Protein AF-B6WT83-F1 (afdb_monomer)

Sequence (89 aa):
MSQLMTQEEERAEQARLDEAERLDWFEMMQSPAAERIWLQLLQELGAGRLMVTENDMRMRNIADQILNRMAQAVPDIYIRIVCKLQGIQ

Organism: NCBI:txid411464

Secondary structure (DSSP, 8-state):
-HHHHHHHHHHHHHHHHHHHHHHHHHHHHHSHHHHHHHHHHHHHTTTTS---SHHHHHHHHHHHHHHHHHHHH-HHHHHHHHHHHTT--

pLDDT: mean 85.77, std 8.97, range [51.59, 95.75]

Radius of gyration: 18.44 Å; Cα contacts (8 Å, |Δi|>4): 49; chains: 1; bounding box: 32×23×58 Å

Solvent-accessible surface area (backbone atoms only — not comparable to full-atom values): 4926 Å² total; per-residue (Å²): 123,70,70,62,54,53,53,52,50,52,49,52,51,48,53,50,51,55,49,50,52,52,49,52,53,52,57,51,56,68,34,73,65,44,47,52,51,51,50,50,51,31,42,74,32,36,56,84,53,88,73,86,48,73,65,44,49,56,33,33,54,50,37,52,52,52,49,54,51,34,45,73,75,40,48,74,53,35,52,54,50,52,33,53,66,72,71,50,132

Foldseek 3Di:
DPVVVVVVVVVVVVVVVVVVVLVVVQVVLPDPVVLVVLLVQLVVLPLLHDQDDPSNVVSNVVSVVVLVVCCVSPVVSSVVSVCVSVVHD

Mean predicted aligned error: 7.71 Å

Structure (mmCIF, N/CA/C/O backbone):
data_AF-B6WT83-F1
#
_entry.id   AF-B6WT83-F1
#
loop_
_atom_site.group_PDB
_atom_site.id
_atom_site.type_symbol
_atom_site.label_atom_id
_atom_site.label_alt_id
_atom_site.label_comp_id
_atom_site.label_asym_id
_atom_site.label_entity_id
_atom_site.label_seq_id
_atom_site.pdbx_PDB_ins_code
_atom_site.Cartn_x
_atom_site.Cartn_y
_atom_site.Cartn_z
_atom_site.occupancy
_atom_site.B_iso_or_equiv
_atom_site.auth_seq_id
_atom_site.auth_comp_id
_atom_site.auth_asym_id
_atom_site.auth_atom_id
_atom_site.pdbx_PDB_model_num
ATOM 1 N N . MET A 1 1 ? 7.967 3.671 -46.973 1.00 51.59 1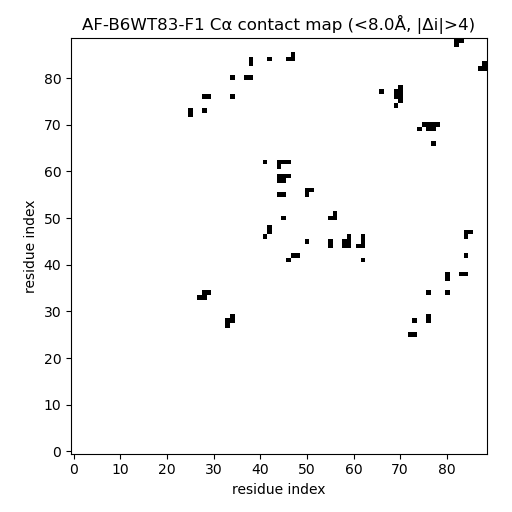 MET A N 1
ATOM 2 C CA . MET A 1 1 ? 8.461 2.733 -45.939 1.00 51.59 1 MET A CA 1
ATOM 3 C C . MET A 1 1 ? 9.203 3.417 -44.782 1.00 51.59 1 MET A C 1
ATOM 5 O O . MET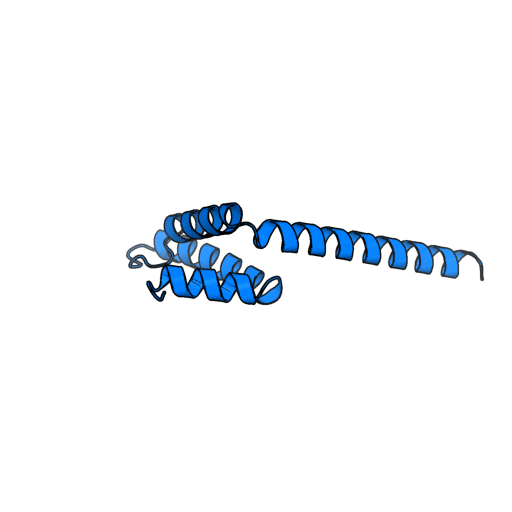 A 1 1 ? 9.402 2.762 -43.777 1.00 51.59 1 MET A O 1
ATOM 9 N N . SER A 1 2 ? 9.561 4.712 -44.859 1.00 62.34 2 SER A N 1
ATOM 10 C CA . SER A 1 2 ? 10.405 5.367 -43.837 1.00 62.34 2 SER A CA 1
ATOM 11 C C . SER A 1 2 ? 9.675 5.825 -42.566 1.00 62.34 2 SER A C 1
ATOM 13 O O . SER A 1 2 ? 10.215 5.663 -41.488 1.00 62.34 2 SER A O 1
ATOM 15 N N . GLN A 1 3 ? 8.460 6.378 -42.662 1.00 63.31 3 GLN A N 1
ATOM 16 C CA . GLN A 1 3 ? 7.757 6.937 -41.490 1.00 63.31 3 GLN A CA 1
ATOM 17 C C . GLN A 1 3 ? 7.135 5.873 -40.573 1.00 63.31 3 GLN A C 1
ATOM 19 O O . GLN A 1 3 ? 6.981 6.114 -39.382 1.00 63.31 3 GLN A O 1
ATOM 24 N N . LEU A 1 4 ? 6.783 4.702 -41.121 1.00 63.84 4 LEU A N 1
ATOM 25 C CA . LEU A 1 4 ? 6.201 3.610 -40.335 1.00 63.84 4 LEU A CA 1
ATOM 26 C C . LEU A 1 4 ? 7.245 2.979 -39.398 1.00 63.84 4 LEU A C 1
ATOM 28 O O . LEU A 1 4 ? 6.9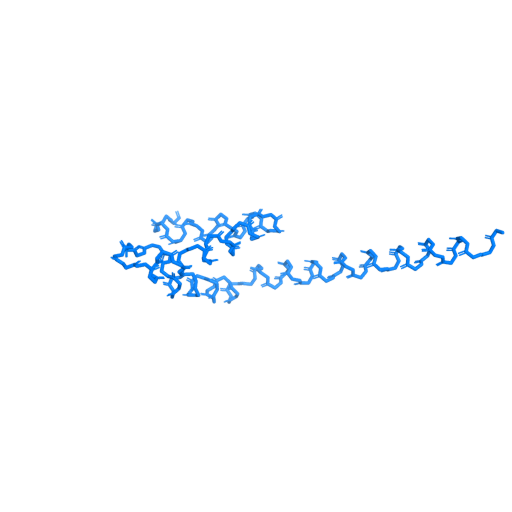29 2.735 -38.242 1.00 63.84 4 LEU A O 1
ATOM 32 N N . MET A 1 5 ? 8.490 2.798 -39.871 1.00 63.00 5 MET A N 1
ATOM 33 C CA . MET A 1 5 ? 9.587 2.299 -39.027 1.00 63.00 5 MET A CA 1
ATOM 34 C C . MET A 1 5 ? 9.927 3.274 -37.896 1.00 63.00 5 MET A C 1
ATOM 36 O O . MET A 1 5 ? 10.106 2.838 -36.769 1.00 63.00 5 MET A O 1
ATOM 40 N N . THR A 1 6 ? 9.908 4.588 -38.145 1.00 75.12 6 THR A N 1
ATOM 41 C CA . THR A 1 6 ? 10.168 5.590 -37.094 1.00 75.12 6 THR A CA 1
ATOM 42 C C . THR A 1 6 ? 9.088 5.588 -36.003 1.00 75.12 6 THR A C 1
ATOM 44 O O . THR A 1 6 ? 9.404 5.702 -34.826 1.00 75.12 6 THR A O 1
ATOM 47 N N . GLN A 1 7 ? 7.814 5.388 -36.364 1.00 79.12 7 GLN A N 1
ATOM 48 C CA . GLN A 1 7 ? 6.729 5.264 -35.378 1.00 79.12 7 GLN A CA 1
ATOM 49 C C . GLN A 1 7 ? 6.790 3.956 -34.578 1.00 79.12 7 GLN A C 1
ATOM 51 O O . GLN A 1 7 ? 6.385 3.925 -33.416 1.00 79.12 7 GLN A O 1
ATOM 56 N N . GLU A 1 8 ? 7.253 2.863 -35.186 1.00 82.06 8 GLU A N 1
ATOM 57 C CA . GLU A 1 8 ? 7.472 1.599 -34.476 1.00 82.06 8 GLU A CA 1
ATOM 58 C C . GLU A 1 8 ? 8.658 1.697 -33.509 1.00 82.06 8 GLU A C 1
ATOM 60 O O . GLU A 1 8 ? 8.545 1.233 -32.376 1.00 82.06 8 GLU A O 1
ATOM 65 N N . GLU A 1 9 ? 9.742 2.368 -33.903 1.00 83.44 9 GLU A N 1
ATOM 66 C CA . GLU A 1 9 ? 10.899 2.652 -33.045 1.00 83.44 9 GLU A CA 1
ATOM 67 C C . GLU A 1 9 ? 10.528 3.556 -31.858 1.00 83.44 9 GLU A C 1
ATOM 69 O O . GLU A 1 9 ? 10.877 3.244 -30.721 1.00 83.44 9 GLU A O 1
ATOM 74 N N . GLU A 1 10 ? 9.754 4.622 -32.084 1.00 83.50 10 GLU A N 1
ATOM 75 C CA . GLU A 1 10 ? 9.258 5.503 -31.015 1.00 83.50 10 GLU A CA 1
ATOM 76 C C . GLU A 1 10 ? 8.352 4.75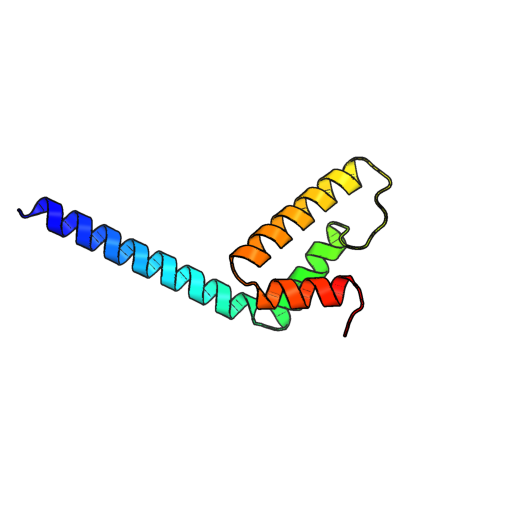9 -30.024 1.00 83.50 10 GLU A C 1
ATOM 78 O O . GLU A 1 10 ? 8.475 4.938 -28.813 1.00 83.50 10 GLU A O 1
ATOM 83 N N . ARG A 1 11 ? 7.463 3.882 -30.509 1.00 86.81 11 ARG A N 1
ATOM 84 C CA . ARG A 1 11 ? 6.616 3.050 -29.636 1.00 86.81 11 ARG A CA 1
ATOM 85 C C . ARG A 1 11 ? 7.423 2.023 -28.854 1.00 86.81 11 ARG A C 1
ATOM 87 O O . ARG A 1 11 ? 7.105 1.776 -27.695 1.00 86.81 11 ARG A O 1
ATOM 94 N N . ALA A 1 12 ? 8.429 1.415 -29.477 1.00 88.44 12 ALA A N 1
ATOM 95 C CA . ALA A 1 12 ? 9.303 0.457 -28.813 1.00 88.44 12 ALA A CA 1
ATOM 96 C C . ALA A 1 12 ? 10.136 1.132 -27.715 1.00 88.44 12 ALA A C 1
ATOM 98 O O . ALA A 1 12 ? 10.257 0.583 -26.621 1.00 88.44 12 ALA A O 1
ATOM 99 N N . GLU A 1 13 ? 10.649 2.337 -27.971 1.00 85.94 13 GLU A N 1
ATOM 100 C CA . GLU A 1 13 ? 11.381 3.104 -26.964 1.00 85.94 13 GLU A CA 1
ATOM 101 C C . GLU A 1 13 ? 10.460 3.581 -25.837 1.00 85.94 13 GLU A C 1
ATOM 103 O O . GLU A 1 13 ? 10.812 3.430 -24.669 1.00 85.94 13 GLU A O 1
ATOM 108 N N . GLN A 1 14 ? 9.249 4.056 -26.149 1.00 84.44 14 GLN A N 1
ATOM 109 C CA . GLN A 1 14 ? 8.268 4.410 -25.122 1.00 84.44 14 GLN A CA 1
ATOM 110 C C . GLN A 1 14 ? 7.908 3.201 -24.250 1.00 84.44 14 GLN A C 1
ATOM 112 O O . GLN A 1 14 ? 7.952 3.299 -23.031 1.00 84.44 14 GLN A O 1
ATOM 117 N N . ALA A 1 15 ? 7.647 2.035 -24.850 1.00 88.31 15 ALA A N 1
ATOM 118 C CA . ALA A 1 15 ? 7.364 0.813 -24.099 1.00 88.31 15 ALA A CA 1
ATOM 119 C C . ALA A 1 15 ? 8.544 0.381 -23.211 1.00 88.31 15 ALA A C 1
ATOM 121 O O . ALA A 1 15 ? 8.340 -0.138 -22.115 1.00 88.31 15 ALA A O 1
ATOM 122 N N . ARG A 1 16 ? 9.786 0.608 -23.659 1.00 89.00 16 ARG A N 1
ATOM 123 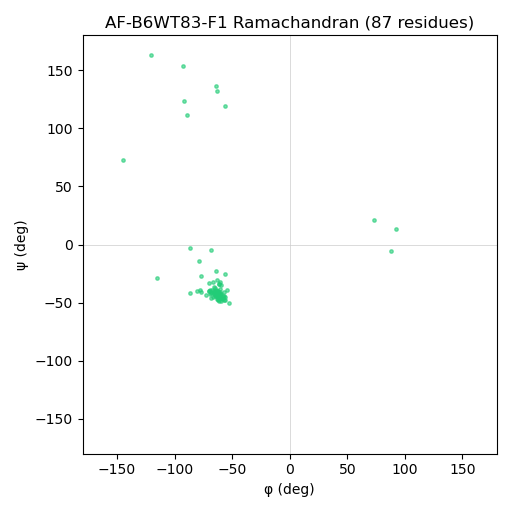C CA . ARG A 1 16 ? 10.994 0.339 -22.869 1.00 89.00 16 ARG A CA 1
ATOM 124 C C . ARG A 1 16 ? 11.119 1.290 -21.678 1.00 89.00 16 ARG A C 1
ATOM 126 O O . ARG A 1 16 ? 11.514 0.846 -20.603 1.00 89.00 16 ARG A O 1
ATOM 133 N N . LEU A 1 17 ? 10.803 2.572 -21.865 1.00 84.25 17 LEU A N 1
ATOM 134 C CA . LEU A 1 17 ? 10.791 3.571 -20.793 1.00 84.25 17 LEU A CA 1
ATOM 135 C C . LEU A 1 17 ? 9.683 3.285 -19.776 1.00 84.25 17 LEU A C 1
ATOM 137 O O . LEU A 1 17 ? 9.962 3.275 -18.581 1.00 84.25 17 LEU A O 1
ATOM 141 N N . ASP A 1 18 ? 8.478 2.969 -20.246 1.00 80.75 18 ASP A N 1
ATOM 142 C CA . ASP A 1 18 ? 7.344 2.601 -19.394 1.00 80.75 18 ASP A CA 1
ATOM 143 C C . ASP A 1 18 ? 7.667 1.346 -18.560 1.00 80.75 18 ASP A C 1
ATOM 145 O O . ASP A 1 18 ? 7.366 1.279 -17.368 1.00 80.75 18 ASP A O 1
ATOM 149 N N . GLU A 1 19 ? 8.335 0.354 -19.159 1.00 80.25 19 GLU A N 1
ATOM 150 C CA . GLU A 1 19 ? 8.778 -0.849 -18.449 1.00 80.25 19 GLU A CA 1
ATOM 151 C C . GLU A 1 19 ? 9.899 -0.551 -17.443 1.00 80.25 19 GLU A C 1
ATOM 153 O O . GLU A 1 19 ? 9.894 -1.093 -16.337 1.00 80.25 19 GLU A O 1
ATOM 158 N N . ALA A 1 20 ? 10.843 0.329 -17.785 1.00 76.50 20 ALA A N 1
ATOM 159 C CA . ALA A 1 20 ? 11.902 0.745 -16.870 1.00 76.50 20 ALA A CA 1
ATOM 160 C C . ALA A 1 20 ? 11.342 1.509 -15.659 1.00 76.50 20 ALA A C 1
ATOM 162 O O . ALA A 1 20 ? 11.738 1.230 -14.529 1.00 76.50 20 ALA A O 1
ATOM 163 N N . GLU A 1 21 ? 10.387 2.416 -15.876 1.00 73.88 21 GLU A N 1
ATOM 164 C CA . GLU A 1 21 ? 9.672 3.099 -14.798 1.00 73.88 21 GLU A CA 1
ATOM 165 C C . GLU A 1 21 ? 8.920 2.083 -13.930 1.00 73.88 21 GLU A C 1
ATOM 167 O O . GLU A 1 21 ? 9.049 2.089 -12.707 1.00 73.88 21 GLU A O 1
ATOM 172 N N . ARG A 1 22 ? 8.204 1.131 -14.539 1.00 77.69 22 ARG A N 1
ATOM 173 C CA . ARG A 1 22 ? 7.501 0.074 -13.799 1.00 77.69 22 ARG A CA 1
ATOM 174 C C . ARG A 1 22 ? 8.441 -0.738 -12.903 1.00 77.69 22 ARG A C 1
ATOM 176 O O . ARG A 1 22 ? 8.064 -1.066 -11.777 1.00 77.69 22 ARG A O 1
ATOM 183 N N . LEU A 1 23 ? 9.639 -1.067 -13.388 1.00 75.38 23 LEU A N 1
ATOM 184 C CA . LEU A 1 23 ? 10.654 -1.804 -12.631 1.00 75.38 23 LEU A CA 1
ATOM 185 C C . LEU A 1 23 ? 11.247 -0.977 -11.484 1.00 75.38 23 LEU A C 1
ATOM 187 O O . LEU A 1 23 ? 11.372 -1.502 -10.382 1.00 75.38 23 LEU A O 1
ATOM 191 N N . ASP A 1 24 ? 11.543 0.304 -11.700 1.00 76.94 24 ASP A N 1
ATOM 192 C CA . ASP A 1 24 ? 12.044 1.205 -10.649 1.00 76.94 24 ASP A CA 1
ATOM 193 C C . ASP A 1 24 ? 11.018 1.362 -9.515 1.00 76.94 24 ASP A C 1
ATOM 195 O O . ASP A 1 24 ? 11.318 1.174 -8.331 1.00 76.94 24 ASP A O 1
ATOM 199 N N . TRP A 1 25 ? 9.750 1.567 -9.880 1.00 69.12 25 TRP A N 1
ATOM 200 C CA . TRP A 1 25 ? 8.645 1.554 -8.926 1.00 69.12 25 TRP A CA 1
ATOM 201 C C . TRP A 1 25 ? 8.540 0.207 -8.200 1.00 69.12 25 TRP A C 1
ATOM 203 O O . TRP A 1 25 ? 8.349 0.181 -6.984 1.00 69.12 25 TRP A O 1
ATOM 213 N N . PHE A 1 26 ? 8.689 -0.918 -8.903 1.00 73.62 26 PHE A N 1
ATOM 214 C CA . PHE A 1 26 ? 8.662 -2.254 -8.303 1.00 73.62 26 PHE A CA 1
ATOM 215 C C . PHE A 1 26 ? 9.801 -2.462 -7.291 1.00 73.62 26 PHE A C 1
ATOM 217 O O . PHE A 1 26 ? 9.564 -2.976 -6.197 1.00 73.62 26 PHE A O 1
ATOM 224 N N . GLU A 1 27 ? 11.024 -2.042 -7.610 1.00 76.25 27 GLU A N 1
ATOM 225 C CA . GLU A 1 27 ? 12.170 -2.105 -6.698 1.00 76.25 27 GLU A CA 1
ATOM 226 C C . GLU A 1 27 ? 11.972 -1.205 -5.474 1.00 76.25 27 GLU A C 1
ATOM 228 O O . GLU A 1 27 ? 12.157 -1.655 -4.339 1.00 76.25 27 GLU A O 1
ATOM 233 N N . MET A 1 28 ? 11.497 0.028 -5.671 1.00 78.31 28 MET A N 1
ATOM 234 C CA . MET A 1 28 ? 11.167 0.938 -4.574 1.00 78.31 28 MET A CA 1
ATOM 235 C C . MET A 1 28 ? 10.126 0.320 -3.629 1.00 78.31 28 MET A C 1
ATOM 237 O O . MET A 1 28 ? 10.288 0.368 -2.406 1.00 78.31 28 MET A O 1
ATOM 241 N N . MET A 1 29 ? 9.077 -0.299 -4.179 1.00 75.25 29 MET A N 1
ATOM 242 C CA . MET A 1 29 ? 8.002 -0.940 -3.413 1.00 75.25 29 MET A CA 1
ATOM 243 C C . MET A 1 29 ? 8.478 -2.129 -2.572 1.00 75.25 29 MET A C 1
ATOM 245 O O . MET A 1 29 ? 7.836 -2.455 -1.574 1.00 75.25 29 MET A O 1
ATOM 249 N N . GLN A 1 30 ? 9.600 -2.758 -2.930 1.00 76.44 30 GLN A N 1
ATOM 250 C CA . GLN A 1 30 ? 10.195 -3.849 -2.155 1.00 76.44 30 GLN A CA 1
ATOM 251 C C . GLN A 1 30 ? 10.987 -3.378 -0.931 1.00 76.44 30 GLN A C 1
ATOM 253 O O . GLN A 1 30 ? 11.298 -4.187 -0.053 1.00 76.44 30 GLN A O 1
ATOM 258 N N . SER A 1 31 ? 11.302 -2.085 -0.834 1.00 85.31 31 SER A N 1
ATOM 259 C CA . SER A 1 31 ? 12.002 -1.545 0.325 1.00 85.31 31 SER A CA 1
ATOM 260 C C . S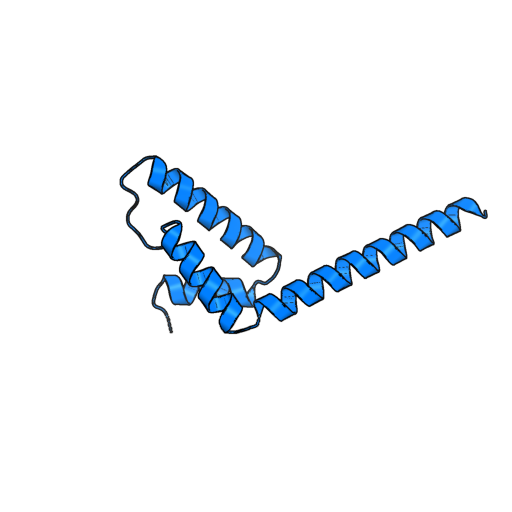ER A 1 31 ? 11.161 -1.703 1.601 1.00 85.31 31 SER A C 1
ATOM 262 O O . SER A 1 31 ? 10.006 -1.265 1.639 1.00 85.31 31 SER A O 1
ATOM 264 N N . PRO A 1 32 ? 11.742 -2.201 2.711 1.00 84.69 32 PRO A N 1
ATOM 265 C CA . PRO A 1 32 ? 11.058 -2.237 4.004 1.00 84.69 32 PRO A CA 1
ATOM 266 C C . PRO A 1 32 ? 10.572 -0.860 4.479 1.00 84.69 32 PRO A C 1
ATOM 268 O O . PRO A 1 32 ? 9.651 -0.772 5.289 1.00 84.69 32 PRO A O 1
ATOM 271 N N . ALA A 1 33 ? 11.202 0.229 4.021 1.00 87.69 33 ALA A N 1
ATOM 272 C CA . ALA A 1 33 ? 10.756 1.585 4.330 1.00 87.69 33 ALA A CA 1
ATOM 273 C C . ALA A 1 33 ? 9.475 1.955 3.571 1.00 87.69 33 ALA A C 1
ATOM 275 O O . ALA A 1 33 ? 8.553 2.492 4.183 1.00 87.69 33 ALA A O 1
ATOM 276 N N . ALA A 1 34 ? 9.399 1.617 2.281 1.00 86.12 34 ALA A N 1
ATOM 277 C CA . ALA A 1 34 ? 8.204 1.828 1.472 1.00 86.12 34 ALA A CA 1
ATOM 278 C C . ALA A 1 34 ? 7.024 1.035 2.041 1.00 86.12 34 ALA A C 1
ATOM 280 O O . ALA A 1 34 ? 5.944 1.587 2.230 1.00 86.12 34 ALA A O 1
ATOM 281 N N . GLU A 1 35 ? 7.251 -0.225 2.420 1.00 87.81 35 GLU A N 1
ATOM 282 C CA . GLU A 1 35 ? 6.224 -1.057 3.046 1.00 87.81 35 GLU A CA 1
ATOM 283 C C . GLU A 1 35 ? 5.638 -0.407 4.314 1.00 87.81 35 GLU A C 1
ATOM 285 O O . GLU A 1 35 ? 4.419 -0.360 4.481 1.00 87.81 35 GLU A O 1
ATOM 290 N N . ARG A 1 36 ? 6.488 0.149 5.192 1.00 90.06 36 ARG A N 1
ATOM 291 C CA . ARG A 1 36 ? 6.034 0.859 6.403 1.00 90.06 36 ARG A CA 1
ATOM 292 C C . ARG A 1 36 ? 5.193 2.090 6.076 1.00 90.06 36 ARG A C 1
ATOM 294 O O . ARG A 1 36 ? 4.169 2.294 6.721 1.00 90.06 36 ARG A O 1
ATOM 301 N N . ILE A 1 37 ? 5.608 2.882 5.088 1.00 91.19 37 ILE A N 1
ATOM 302 C CA . ILE A 1 37 ? 4.871 4.077 4.656 1.00 91.19 37 ILE A CA 1
ATOM 303 C C . ILE A 1 37 ? 3.491 3.684 4.123 1.00 91.19 37 ILE A C 1
ATOM 305 O O . ILE A 1 37 ? 2.491 4.282 4.510 1.00 91.19 37 ILE A O 1
ATOM 309 N N . TRP A 1 38 ? 3.414 2.648 3.288 1.00 90.81 38 TRP A N 1
ATOM 310 C CA . TRP A 1 38 ? 2.139 2.176 2.753 1.00 90.81 38 TRP A CA 1
ATOM 311 C C . TRP A 1 38 ? 1.214 1.627 3.829 1.00 90.81 38 TRP A C 1
ATOM 313 O O . TRP A 1 38 ? 0.029 1.950 3.831 1.00 90.81 38 TRP A O 1
ATOM 323 N N . LEU A 1 39 ? 1.745 0.842 4.766 1.00 92.19 39 LEU A N 1
ATOM 324 C CA . LEU A 1 39 ? 0.976 0.358 5.911 1.00 92.19 39 LEU A CA 1
ATOM 325 C C . LEU A 1 39 ? 0.410 1.513 6.733 1.00 92.19 39 LEU A C 1
ATOM 327 O O . LEU A 1 39 ? -0.780 1.506 7.044 1.00 92.19 39 LEU A O 1
ATOM 331 N N . GLN A 1 40 ? 1.238 2.513 7.039 1.00 93.38 40 GLN A N 1
ATOM 332 C CA . GLN A 1 40 ? 0.804 3.692 7.777 1.00 93.38 40 GLN A CA 1
ATOM 333 C C . GLN A 1 40 ? -0.282 4.458 7.015 1.00 93.38 40 GLN A C 1
ATOM 335 O O . GLN A 1 40 ? -1.336 4.731 7.583 1.00 93.38 40 GLN A O 1
ATOM 340 N N . LEU A 1 41 ? -0.080 4.737 5.724 1.00 94.38 41 LEU A N 1
ATOM 341 C CA . LEU A 1 41 ? -1.071 5.423 4.894 1.00 94.38 41 LEU A CA 1
ATOM 342 C C . LEU A 1 41 ? -2.404 4.667 4.876 1.00 94.38 41 LEU A C 1
ATOM 344 O O . LEU A 1 41 ? -3.460 5.258 5.077 1.00 94.38 41 LEU A O 1
ATOM 348 N N . LEU A 1 42 ? -2.374 3.351 4.661 1.00 95.12 42 LEU A N 1
ATOM 349 C CA . LEU A 1 42 ? -3.586 2.535 4.621 1.00 95.12 42 LEU A CA 1
ATOM 350 C C . L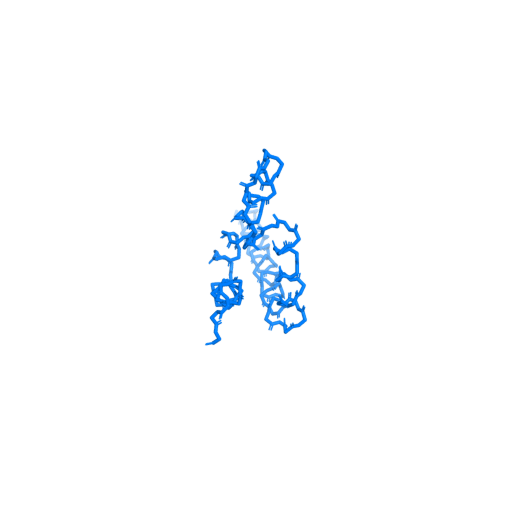EU A 1 42 ? -4.311 2.555 5.970 1.00 95.12 42 LEU A C 1
ATOM 352 O O . LEU A 1 42 ? -5.532 2.707 6.005 1.00 95.12 42 LEU A O 1
ATOM 356 N N . GLN A 1 43 ? -3.579 2.474 7.081 1.00 93.19 43 GLN A N 1
ATOM 357 C CA . GLN A 1 43 ? -4.153 2.622 8.419 1.00 93.19 43 GLN A CA 1
ATOM 358 C C . GLN A 1 43 ? -4.751 4.016 8.632 1.00 93.19 43 GLN A C 1
ATOM 360 O O . GLN A 1 43 ? -5.848 4.127 9.175 1.00 93.19 43 GLN A O 1
ATOM 365 N N . GLU A 1 44 ? -4.093 5.085 8.186 1.00 93.62 44 GLU A N 1
ATOM 366 C CA . GLU A 1 44 ? -4.606 6.460 8.253 1.00 93.62 44 GLU A CA 1
ATOM 367 C C . GLU A 1 44 ? -5.897 6.625 7.440 1.00 93.62 44 GLU A C 1
ATOM 369 O O . GLU A 1 44 ? -6.862 7.198 7.949 1.00 93.62 44 GLU A O 1
ATOM 374 N N . LEU A 1 45 ? -5.979 5.998 6.261 1.00 94.38 45 LEU A N 1
ATOM 375 C CA . LEU A 1 45 ? -7.198 5.878 5.448 1.00 94.38 45 LEU A CA 1
ATOM 376 C C . LEU A 1 45 ? -8.276 4.976 6.077 1.00 94.38 45 LEU A C 1
ATOM 378 O O . LEU A 1 45 ? -9.389 4.862 5.567 1.00 94.38 45 LEU A O 1
ATOM 382 N N . GLY A 1 46 ? -7.971 4.346 7.208 1.00 91.50 46 GLY A N 1
ATOM 383 C CA . GLY A 1 46 ? -8.913 3.557 7.982 1.00 91.50 46 GLY A CA 1
ATOM 384 C C . GLY A 1 46 ? -8.928 2.082 7.635 1.00 91.50 46 GLY A C 1
ATOM 385 O O . GLY A 1 46 ? -9.841 1.406 8.103 1.00 91.50 46 GLY A O 1
ATOM 386 N N . ALA A 1 47 ? -7.954 1.557 6.882 1.00 87.62 47 ALA A N 1
ATOM 387 C CA . ALA A 1 47 ? -7.777 0.118 6.701 1.00 87.62 47 ALA A CA 1
ATOM 388 C C . ALA A 1 47 ? -7.630 -0.561 8.075 1.00 87.62 47 ALA A C 1
ATOM 390 O O . ALA A 1 47 ? -6.747 -0.228 8.860 1.00 87.62 47 ALA A O 1
ATOM 391 N N . GLY A 1 48 ? -8.553 -1.472 8.391 1.00 81.56 48 GLY A N 1
ATOM 392 C CA . GLY A 1 48 ? -8.624 -2.160 9.687 1.00 81.56 48 GLY A CA 1
ATOM 393 C C . GLY A 1 48 ? -9.432 -1.456 10.793 1.00 81.56 48 GLY A C 1
ATOM 394 O O . GLY A 1 48 ? -9.647 -2.061 11.838 1.00 81.56 48 GLY A O 1
ATOM 395 N N . ARG A 1 49 ? -9.940 -0.229 10.591 1.00 84.62 49 ARG A N 1
ATOM 396 C CA . ARG A 1 49 ? -10.836 0.452 11.556 1.00 84.62 49 ARG A CA 1
ATOM 397 C C . ARG A 1 49 ? -12.319 0.202 11.261 1.00 84.62 49 ARG A C 1
ATOM 399 O O . ARG A 1 49 ? -12.689 -0.032 10.111 1.00 84.62 49 ARG A O 1
ATOM 406 N N . LEU A 1 50 ? -13.171 0.275 12.289 1.00 87.75 50 LEU A N 1
ATOM 407 C CA . LEU A 1 50 ? -14.627 0.201 12.122 1.00 87.75 50 LEU A CA 1
ATOM 408 C C . LEU A 1 50 ? -15.119 1.410 11.306 1.00 87.75 50 LEU A C 1
ATOM 410 O O . LEU A 1 50 ? -14.689 2.534 11.550 1.00 87.75 50 LEU A O 1
ATOM 414 N N . MET A 1 51 ? -16.018 1.176 10.354 1.00 92.19 51 MET A N 1
ATOM 415 C CA . MET A 1 51 ? -16.620 2.224 9.530 1.00 92.19 51 MET A CA 1
ATOM 416 C C . MET A 1 51 ? -17.882 2.746 10.226 1.00 92.19 51 MET A C 1
ATOM 418 O O . MET A 1 51 ? -18.849 1.997 10.357 1.00 92.19 51 MET A O 1
ATOM 422 N N . VAL A 1 52 ? -17.869 3.994 10.706 1.00 93.81 52 VAL A N 1
ATOM 423 C CA . VAL A 1 52 ? -18.964 4.561 11.527 1.00 93.81 52 VAL A CA 1
ATOM 424 C C . VAL A 1 52 ? -19.665 5.715 10.812 1.00 93.81 52 VAL A C 1
ATOM 426 O O . VAL A 1 52 ? -20.854 5.951 11.015 1.00 93.81 52 VAL A O 1
ATOM 429 N N . THR A 1 53 ? -18.940 6.426 9.953 1.00 95.12 53 THR A N 1
ATOM 430 C CA . THR A 1 53 ? -19.422 7.592 9.213 1.00 95.12 53 THR A CA 1
ATOM 431 C C . THR A 1 53 ? -19.323 7.384 7.703 1.00 95.12 53 THR A C 1
ATOM 433 O O . THR A 1 53 ? -18.575 6.539 7.211 1.00 95.12 53 THR A O 1
ATOM 436 N N . GLU A 1 54 ? -20.038 8.210 6.936 1.00 94.81 54 GLU A N 1
ATOM 437 C CA . GLU A 1 54 ? -19.891 8.239 5.476 1.00 94.81 54 GLU A CA 1
ATOM 438 C C . GLU A 1 54 ? -18.459 8.617 5.055 1.00 94.81 54 GLU A C 1
ATOM 440 O O . GLU A 1 54 ? -17.945 8.125 4.051 1.00 94.81 54 GLU A O 1
ATOM 445 N N . ASN A 1 55 ? -17.780 9.456 5.843 1.00 94.25 55 ASN A N 1
ATOM 446 C CA . ASN A 1 55 ? -16.388 9.802 5.586 1.00 94.25 55 ASN A CA 1
ATOM 447 C C . ASN A 1 55 ? -15.470 8.578 5.723 1.00 94.25 55 ASN A C 1
ATOM 449 O O . ASN A 1 55 ? -14.614 8.370 4.868 1.00 94.25 55 ASN A O 1
ATOM 453 N N . ASP A 1 56 ? -15.692 7.725 6.728 1.00 94.25 56 ASP A N 1
ATOM 454 C CA . ASP A 1 56 ? -14.928 6.480 6.885 1.00 94.25 56 ASP A CA 1
ATOM 455 C C . ASP A 1 56 ? -15.106 5.558 5.675 1.00 94.25 56 ASP A C 1
ATOM 457 O O . ASP A 1 56 ? -14.142 4.948 5.216 1.00 94.25 56 ASP A O 1
ATOM 461 N N . MET A 1 57 ? -16.318 5.502 5.112 1.00 94.19 57 MET A N 1
ATOM 462 C CA . MET A 1 57 ? -16.598 4.745 3.889 1.00 94.19 57 MET A CA 1
ATOM 463 C C . MET A 1 57 ? -15.825 5.296 2.692 1.00 94.19 57 MET A C 1
ATOM 465 O O . MET A 1 57 ? -15.195 4.537 1.959 1.00 94.19 57 MET A O 1
ATOM 469 N N . ARG A 1 58 ? -15.827 6.620 2.500 1.00 95.44 58 ARG A N 1
ATOM 470 C CA . ARG A 1 58 ? -15.070 7.256 1.411 1.00 95.44 58 ARG A CA 1
ATOM 471 C C . ARG A 1 58 ? -13.570 6.993 1.547 1.00 95.44 58 ARG A C 1
ATOM 473 O O . ARG A 1 58 ? -12.934 6.627 0.564 1.00 95.44 58 ARG A O 1
ATOM 480 N N . MET A 1 59 ? -13.023 7.123 2.754 1.00 95.75 59 MET A N 1
ATOM 481 C CA . MET A 1 59 ? -11.604 6.870 3.023 1.00 95.75 59 MET A CA 1
ATOM 482 C C . MET A 1 59 ? -11.243 5.394 2.822 1.00 95.75 59 MET A C 1
ATOM 484 O O . MET A 1 59 ? -10.229 5.091 2.191 1.00 95.75 59 MET A O 1
ATOM 488 N N . ARG A 1 60 ? -12.115 4.469 3.246 1.00 94.25 60 ARG A N 1
ATOM 489 C CA . ARG A 1 60 ? -11.923 3.038 2.997 1.00 94.25 60 ARG A CA 1
ATOM 490 C C . ARG A 1 60 ? -11.949 2.706 1.507 1.00 94.25 60 ARG A C 1
ATOM 492 O O . ARG A 1 60 ? -11.079 1.975 1.053 1.00 94.25 60 ARG A O 1
ATOM 499 N N . ASN A 1 61 ? -12.855 3.305 0.735 1.00 94.69 61 ASN A N 1
ATOM 500 C CA . ASN A 1 61 ? -12.888 3.123 -0.717 1.00 94.69 61 ASN A CA 1
ATOM 501 C C . ASN A 1 61 ? -11.578 3.568 -1.388 1.00 94.69 61 ASN A C 1
ATOM 503 O O . ASN A 1 61 ? -11.159 2.964 -2.374 1.00 94.69 61 ASN A O 1
ATOM 507 N N . ILE A 1 62 ? -10.921 4.611 -0.870 1.00 94.81 62 ILE A N 1
ATOM 508 C CA . ILE A 1 62 ? -9.602 5.043 -1.357 1.00 94.81 62 ILE A CA 1
ATOM 509 C C . ILE A 1 62 ? -8.539 3.998 -1.003 1.00 94.81 62 ILE A C 1
ATOM 511 O O . ILE A 1 62 ? -7.757 3.610 -1.871 1.00 94.81 62 ILE A O 1
ATOM 515 N N . ALA A 1 63 ? -8.529 3.501 0.238 1.00 94.69 63 ALA A N 1
ATOM 516 C CA . ALA A 1 63 ? -7.613 2.437 0.652 1.00 94.69 63 ALA A CA 1
ATOM 517 C C . ALA A 1 63 ? -7.773 1.178 -0.219 1.00 94.69 63 ALA A C 1
ATOM 519 O O . ALA A 1 63 ? -6.782 0.631 -0.699 1.00 94.69 63 ALA A O 1
ATOM 520 N N . ASP A 1 64 ? -9.011 0.769 -0.499 1.00 93.50 64 ASP A N 1
ATOM 521 C CA . ASP A 1 64 ? -9.311 -0.395 -1.334 1.00 93.50 64 ASP A CA 1
ATOM 522 C C . ASP A 1 64 ? -8.876 -0.182 -2.792 1.00 93.50 64 ASP A C 1
ATOM 524 O O . ASP A 1 64 ? -8.370 -1.101 -3.435 1.00 93.50 64 ASP A O 1
ATOM 528 N N . GLN A 1 65 ? -9.000 1.035 -3.331 1.00 93.31 65 GLN A N 1
ATOM 529 C CA . GLN A 1 65 ? -8.465 1.364 -4.657 1.00 93.31 65 GLN A CA 1
ATOM 530 C C . GLN A 1 65 ? -6.938 1.257 -4.708 1.00 93.31 65 GLN A C 1
ATOM 532 O O . GLN A 1 65 ? -6.397 0.717 -5.674 1.00 93.31 65 GLN A O 1
ATOM 537 N N . ILE A 1 66 ? -6.241 1.740 -3.677 1.00 91.50 66 ILE A N 1
ATOM 538 C CA . ILE A 1 66 ? -4.781 1.624 -3.568 1.00 91.50 66 ILE A CA 1
ATOM 539 C C . ILE A 1 66 ? -4.377 0.149 -3.502 1.00 91.50 66 ILE A C 1
ATOM 541 O O . ILE A 1 66 ? -3.511 -0.283 -4.261 1.00 91.50 66 ILE A O 1
ATOM 545 N N . LEU A 1 67 ? -5.046 -0.635 -2.656 1.00 92.19 67 LEU A N 1
ATOM 546 C CA . LEU A 1 67 ? -4.799 -2.068 -2.515 1.00 92.19 67 LEU A CA 1
ATOM 547 C C . LEU A 1 67 ? -5.047 -2.830 -3.823 1.00 92.19 67 LEU A C 1
ATOM 549 O O . LEU A 1 67 ? -4.225 -3.659 -4.202 1.00 92.19 67 LEU A O 1
ATOM 553 N N . ASN A 1 68 ? -6.117 -2.514 -4.557 1.00 91.19 68 ASN A N 1
ATOM 554 C CA . ASN A 1 68 ? -6.388 -3.116 -5.865 1.00 91.19 68 ASN A CA 1
ATOM 555 C C . ASN A 1 68 ? -5.295 -2.792 -6.893 1.00 91.19 68 ASN A C 1
ATOM 557 O O . ASN A 1 68 ? -4.880 -3.671 -7.647 1.00 91.19 68 ASN A O 1
ATOM 561 N N . ARG A 1 69 ? -4.790 -1.553 -6.910 1.00 87.56 69 ARG A N 1
ATOM 562 C CA . ARG A 1 69 ? -3.670 -1.175 -7.786 1.00 87.56 69 ARG A CA 1
ATOM 563 C C . ARG A 1 69 ? -2.383 -1.899 -7.397 1.00 87.56 69 ARG A C 1
ATOM 565 O O . ARG A 1 69 ? -1.691 -2.408 -8.273 1.00 87.56 69 ARG A O 1
ATOM 572 N N . MET A 1 70 ? -2.089 -2.007 -6.100 1.00 87.62 70 MET A N 1
ATOM 573 C CA . MET A 1 70 ? -0.950 -2.793 -5.617 1.00 87.62 70 MET A CA 1
ATOM 574 C C . MET A 1 70 ? -1.070 -4.265 -6.002 1.00 87.62 70 MET A C 1
ATOM 576 O O . MET A 1 70 ? -0.086 -4.843 -6.441 1.00 87.62 70 MET A O 1
ATOM 580 N N . ALA A 1 71 ? -2.256 -4.867 -5.888 1.00 88.94 71 ALA A N 1
ATOM 581 C CA . ALA A 1 71 ? -2.475 -6.262 -6.260 1.00 88.94 71 ALA A CA 1
ATOM 582 C C . ALA A 1 71 ? -2.196 -6.522 -7.748 1.00 88.94 71 ALA A C 1
ATOM 584 O O . ALA A 1 71 ? -1.703 -7.587 -8.099 1.00 88.94 71 ALA A O 1
ATOM 585 N N . GLN A 1 72 ? -2.488 -5.550 -8.618 1.00 84.06 72 GLN A N 1
ATOM 586 C CA . GLN A 1 72 ? -2.220 -5.651 -10.055 1.00 84.06 72 GLN A CA 1
ATOM 587 C C . GLN A 1 72 ? -0.745 -5.417 -10.399 1.00 84.06 72 GLN A C 1
ATOM 589 O O . GLN A 1 72 ? -0.210 -6.088 -11.276 1.00 84.06 72 GLN A O 1
ATOM 594 N N . ALA A 1 73 ? -0.088 -4.471 -9.724 1.00 82.31 73 ALA A N 1
ATOM 595 C CA . ALA A 1 73 ? 1.285 -4.084 -10.040 1.00 82.31 73 ALA A CA 1
ATOM 596 C C . ALA A 1 73 ? 2.339 -4.958 -9.338 1.00 82.31 73 ALA A C 1
ATOM 598 O O . ALA A 1 73 ? 3.352 -5.310 -9.939 1.00 82.31 73 ALA A O 1
ATOM 599 N N . VAL A 1 74 ? 2.117 -5.281 -8.059 1.00 84.69 74 VAL A N 1
ATOM 600 C CA . VAL A 1 74 ? 3.092 -5.910 -7.153 1.00 84.69 74 VAL A CA 1
ATOM 601 C C . VAL A 1 74 ? 2.389 -6.885 -6.177 1.00 84.69 74 VAL A C 1
ATOM 603 O O . VAL A 1 74 ? 2.277 -6.594 -4.978 1.00 84.69 74 VAL A O 1
ATOM 606 N N . PRO A 1 75 ? 1.916 -8.060 -6.647 1.00 87.19 75 PRO A N 1
ATOM 607 C CA . PRO A 1 75 ? 1.118 -8.992 -5.837 1.00 87.19 75 PRO A CA 1
ATOM 608 C C . PRO A 1 75 ? 1.772 -9.403 -4.506 1.00 87.19 75 PRO A C 1
ATOM 610 O O . PRO A 1 75 ? 1.108 -9.453 -3.471 1.00 87.19 75 PRO A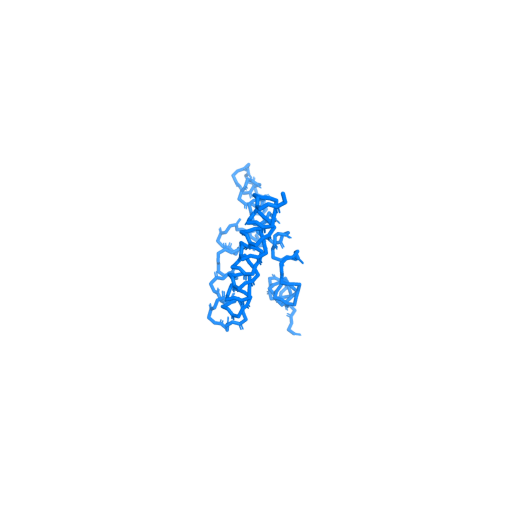 O 1
ATOM 613 N N . ASP A 1 76 ? 3.087 -9.627 -4.498 1.00 87.56 76 ASP A N 1
ATOM 614 C CA . ASP A 1 76 ? 3.821 -10.067 -3.303 1.00 87.56 76 ASP A CA 1
ATOM 615 C C . ASP A 1 76 ? 3.863 -9.005 -2.195 1.00 87.56 76 ASP A C 1
ATOM 617 O O . ASP A 1 76 ? 3.914 -9.323 -1.003 1.00 87.56 76 ASP A O 1
ATOM 621 N N . ILE A 1 77 ? 3.879 -7.721 -2.567 1.00 86.88 77 ILE A N 1
ATOM 622 C CA . ILE A 1 77 ? 3.808 -6.618 -1.600 1.00 86.88 77 ILE A CA 1
ATOM 623 C C . ILE A 1 77 ? 2.376 -6.444 -1.111 1.00 86.88 77 ILE A C 1
ATOM 625 O O . ILE A 1 77 ? 2.170 -6.295 0.092 1.00 86.88 77 ILE A O 1
ATOM 629 N N . TYR A 1 78 ? 1.393 -6.548 -2.008 1.00 90.56 78 TYR A N 1
ATOM 630 C CA . TYR A 1 78 ? -0.019 -6.552 -1.631 1.00 90.56 78 TYR A CA 1
ATOM 631 C C . TYR A 1 78 ? -0.317 -7.609 -0.555 1.00 90.56 78 TYR A C 1
ATOM 633 O O . TYR A 1 78 ? -0.867 -7.265 0.492 1.00 90.56 78 TYR A O 1
ATOM 641 N N . ILE A 1 79 ? 0.111 -8.862 -0.756 1.00 91.44 79 ILE A N 1
ATOM 642 C CA . ILE A 1 79 ? -0.110 -9.949 0.211 1.00 91.44 79 ILE A CA 1
ATOM 643 C C . ILE A 1 79 ? 0.525 -9.610 1.563 1.00 91.44 79 ILE A C 1
ATOM 645 O O . ILE A 1 79 ? -0.144 -9.690 2.592 1.00 91.44 79 ILE A O 1
ATOM 649 N N . ARG A 1 80 ? 1.793 -9.176 1.575 1.00 91.25 80 ARG A N 1
ATOM 650 C CA . ARG A 1 80 ? 2.497 -8.794 2.812 1.00 91.25 80 ARG A CA 1
ATOM 651 C C . ARG A 1 80 ? 1.782 -7.681 3.573 1.00 91.25 80 ARG A C 1
ATOM 653 O O . ARG A 1 80 ? 1.593 -7.793 4.785 1.00 91.25 80 ARG A O 1
ATOM 660 N N . ILE A 1 81 ? 1.354 -6.635 2.869 1.00 91.62 81 ILE A N 1
ATOM 661 C CA . ILE A 1 81 ? 0.629 -5.508 3.461 1.00 9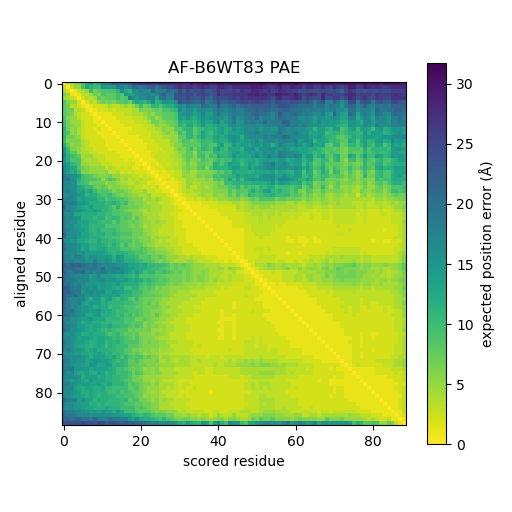1.62 81 ILE A CA 1
ATOM 662 C C . ILE A 1 81 ? -0.703 -5.975 4.054 1.00 91.62 81 ILE A C 1
ATOM 664 O O . ILE A 1 81 ? -1.009 -5.637 5.197 1.00 91.62 81 ILE A O 1
ATOM 668 N N . VAL A 1 82 ? -1.483 -6.774 3.320 1.00 92.56 82 VAL A N 1
ATOM 669 C CA . VAL A 1 82 ? -2.782 -7.273 3.795 1.00 92.56 82 VAL A CA 1
ATOM 670 C C . VAL A 1 82 ? -2.620 -8.179 5.015 1.00 92.56 82 VAL A C 1
ATOM 672 O O . VAL A 1 82 ? -3.339 -7.982 5.995 1.00 92.56 82 VAL A O 1
ATOM 675 N N . CYS A 1 83 ? -1.653 -9.103 5.013 1.00 92.31 83 CYS A N 1
ATOM 676 C CA . CYS A 1 83 ? -1.354 -9.937 6.181 1.00 92.31 83 CYS A CA 1
ATOM 677 C C . CYS A 1 83 ? -1.049 -9.077 7.413 1.00 92.31 83 CYS A C 1
ATOM 679 O O . CYS A 1 83 ? -1.658 -9.262 8.467 1.00 92.31 83 CYS A O 1
ATOM 681 N N . LYS A 1 84 ? -0.190 -8.060 7.265 1.00 91.94 84 LYS A N 1
ATOM 682 C CA . LYS A 1 84 ? 0.149 -7.135 8.355 1.00 91.94 84 LYS A CA 1
ATOM 683 C C . LYS A 1 84 ? -1.051 -6.320 8.842 1.00 91.94 84 LYS A C 1
ATOM 685 O O . LYS A 1 84 ? -1.211 -6.158 10.049 1.00 91.94 84 LYS A O 1
ATOM 690 N N . LEU A 1 85 ? -1.920 -5.850 7.943 1.00 90.94 85 LEU A N 1
ATOM 691 C CA . LEU A 1 85 ? -3.165 -5.161 8.313 1.00 90.94 85 LEU A CA 1
ATOM 692 C C . LEU A 1 85 ? -4.135 -6.068 9.085 1.00 90.94 85 LEU A C 1
ATOM 694 O O . LEU A 1 85 ? -4.885 -5.578 9.926 1.00 90.94 85 LEU A O 1
ATOM 698 N N . GLN A 1 86 ? -4.114 -7.374 8.815 1.00 89.06 86 GLN A N 1
ATOM 699 C CA . GLN A 1 86 ? -4.920 -8.378 9.514 1.00 89.06 86 GLN A CA 1
ATOM 700 C C . GLN A 1 86 ? -4.254 -8.918 10.790 1.00 89.06 86 GLN A C 1
ATOM 702 O O . GLN A 1 86 ? -4.861 -9.717 11.499 1.00 89.06 86 GLN A O 1
ATOM 707 N N . GLY A 1 87 ? -3.027 -8.490 11.102 1.00 88.44 87 GLY A N 1
ATOM 708 C CA . GLY A 1 87 ? -2.268 -8.990 12.250 1.00 88.44 87 GLY A CA 1
ATOM 709 C C . GLY A 1 87 ? -1.722 -10.412 12.069 1.00 88.44 87 GLY A C 1
ATOM 710 O O . GLY A 1 87 ? -1.428 -11.076 13.060 1.00 88.44 87 GLY A O 1
ATOM 711 N N . ILE A 1 88 ? -1.591 -10.880 10.826 1.00 89.38 88 ILE A N 1
ATOM 712 C CA . ILE A 1 88 ? -1.026 -12.185 10.466 1.00 89.38 88 ILE A CA 1
ATOM 713 C C . ILE A 1 88 ? 0.482 -12.003 10.222 1.00 89.38 88 ILE A C 1
ATOM 715 O O . ILE A 1 88 ? 0.871 -11.152 9.416 1.00 89.38 88 ILE A O 1
ATOM 719 N N . GLN A 1 89 ? 1.313 -12.767 10.944 1.00 69.25 89 GLN A N 1
ATOM 720 C CA . GLN A 1 89 ? 2.783 -12.768 10.836 1.00 69.25 89 GLN A CA 1
ATOM 721 C C . GLN A 1 89 ? 3.290 -13.906 9.956 1.00 69.25 89 GLN A C 1
ATOM 723 O O . GLN A 1 89 ? 2.776 -15.036 10.115 1.00 69.25 89 GLN A O 1
#

Nearest PDB structures (foldseek):
  4czz-assembly1_A  TM=4.781E-01  e=5.075E+00  Homo sapiens
  5l3b-assembly1_A  TM=4.786E-01  e=7.778E+00  Homo sapiens
  4d2e-assembly1_B  TM=2.800E-01  e=7.317E+00  Escherichia coli K-12